Protein AF-A0A258EXH2-F1 (afdb_monomer)

pLDDT: mean 95.74, std 4.16, range [69.5, 98.56]

Sequence (135 aa):
EVIRTLAPIAFSTHVKDMGVKAYEKGFLLSEVELGKGIVDLKEAVALCQKHNPKVTFSLEMITRDPLEIPCLEDSYWVTFEEEKDRDLAKILRLVKDRSFSGELPSVKNLNPEERLAFEEENVVRCLNYSKSKLL

Radius of gyration: 16.7 Å; Cα contacts (8 Å, |Δi|>4): 190; chains: 1; bounding box: 36×41×37 Å

Secondary structure (DSSP, 8-state):
-HHHHHGGG-SEEEE-EEEEEEETTEEEEEEE-TTSSSS-HHHHHHHHHHH-TTPEEEE-----PPEEE-TTSHHHHTT-SS--HHHHHHHHHHHHHTPPSSPPP--TT--HHHHHHHHHHHHHHHHHHHHHHT-

Solvent-accessible surface area (backbone atoms only — not comparable to full-atom values): 7840 Å² total; per-residue (Å²): 110,68,63,75,73,45,23,78,75,47,67,59,50,74,46,68,19,38,30,28,34,76,48,97,45,36,34,33,44,30,61,40,52,58,87,70,31,71,56,64,58,54,63,49,49,54,48,32,39,71,58,28,82,81,49,48,80,40,83,52,82,64,80,52,58,53,42,79,44,44,76,72,38,74,79,64,48,75,84,53,94,69,89,54,66,72,57,52,54,50,50,55,48,46,31,65,78,51,42,44,84,78,78,80,62,68,43,86,89,48,54,76,67,54,44,52,53,50,44,52,48,44,50,53,53,30,54,53,40,38,62,74,71,64,98

Structure (mmCIF, N/CA/C/O backbone):
data_AF-A0A258EXH2-F1
#
_entry.id   AF-A0A258EXH2-F1
#
loop_
_atom_site.group_PDB
_atom_site.id
_atom_site.type_symbol
_atom_site.label_atom_id
_atom_site.label_alt_id
_atom_site.label_comp_id
_atom_site.label_asym_id
_atom_site.label_entity_id
_atom_site.label_s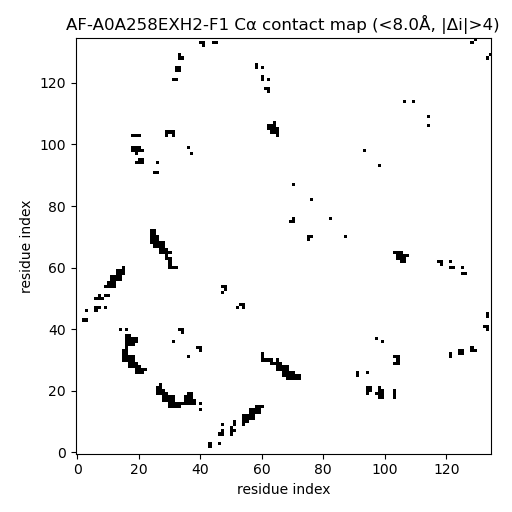eq_id
_atom_site.pdbx_PDB_ins_code
_atom_site.Cartn_x
_atom_site.Cartn_y
_atom_site.Cartn_z
_atom_site.occupancy
_atom_site.B_iso_or_equiv
_atom_site.auth_seq_id
_atom_site.auth_comp_id
_atom_site.auth_asym_id
_atom_site.auth_atom_id
_atom_site.pdbx_PDB_model_num
ATOM 1 N N . GLU A 1 1 ? -8.683 -11.843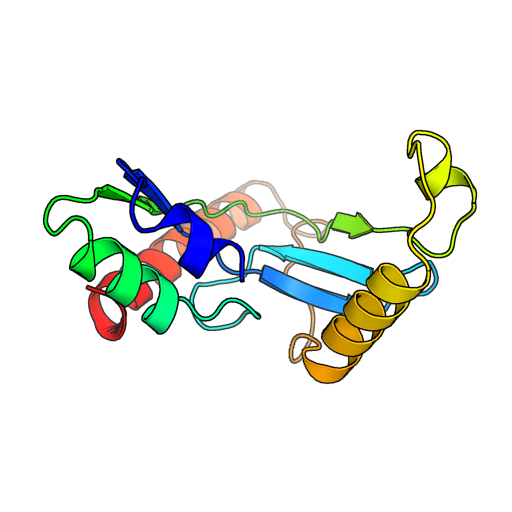 -1.583 1.00 83.12 1 GLU A N 1
ATOM 2 C CA . GLU A 1 1 ? -8.586 -13.251 -1.142 1.00 83.12 1 GLU A CA 1
ATOM 3 C C . GLU A 1 1 ? -8.037 -13.348 0.276 1.00 83.12 1 GLU A C 1
ATOM 5 O O . GLU A 1 1 ? -8.817 -13.640 1.168 1.00 83.12 1 GLU A O 1
ATOM 10 N N . VAL A 1 2 ? -6.774 -12.968 0.508 1.00 91.69 2 VAL A N 1
ATOM 11 C CA . VAL A 1 2 ? -6.082 -13.042 1.816 1.00 91.69 2 VAL A CA 1
ATOM 12 C C . VAL A 1 2 ? -6.915 -12.540 3.002 1.00 91.69 2 VAL A C 1
ATOM 14 O O . VAL A 1 2 ? -7.078 -13.262 3.979 1.00 91.69 2 VAL A O 1
ATOM 17 N N . ILE A 1 3 ? -7.505 -11.342 2.904 1.00 93.56 3 ILE A N 1
ATOM 18 C CA . ILE A 1 3 ? -8.317 -10.766 3.991 1.00 93.56 3 ILE A CA 1
ATOM 19 C C . ILE A 1 3 ? -9.501 -11.674 4.345 1.00 93.56 3 ILE A C 1
ATOM 21 O O . ILE A 1 3 ? -9.788 -11.879 5.517 1.00 93.56 3 ILE A O 1
ATOM 25 N N . ARG A 1 4 ? -10.154 -12.284 3.346 1.00 94.56 4 ARG A N 1
ATOM 26 C CA . ARG A 1 4 ? -11.285 -13.195 3.576 1.00 94.56 4 ARG A CA 1
ATOM 27 C C . ARG A 1 4 ? -10.859 -14.484 4.267 1.00 94.56 4 ARG A C 1
ATOM 29 O O . ARG A 1 4 ? -11.600 -14.989 5.101 1.00 94.56 4 ARG A O 1
ATOM 36 N N . THR A 1 5 ? -9.670 -14.978 3.941 1.00 96.62 5 THR A N 1
ATOM 37 C CA . THR A 1 5 ? -9.096 -16.184 4.544 1.00 96.62 5 THR A CA 1
ATOM 38 C C . THR A 1 5 ? -8.658 -15.950 5.989 1.00 96.62 5 THR A C 1
ATOM 40 O O . THR A 1 5 ? -8.867 -16.814 6.833 1.00 96.62 5 THR A O 1
ATOM 43 N N . LEU A 1 6 ? -8.062 -14.790 6.286 1.00 96.44 6 LEU A N 1
ATOM 44 C CA . LEU A 1 6 ? -7.438 -14.521 7.587 1.00 96.44 6 LEU A CA 1
ATOM 45 C C . LEU A 1 6 ? -8.343 -13.781 8.583 1.00 96.44 6 LEU A C 1
ATOM 47 O O . LEU A 1 6 ? -8.127 -13.906 9.785 1.00 96.44 6 LEU A O 1
ATOM 51 N N . ALA A 1 7 ? -9.371 -13.052 8.132 1.00 96.50 7 ALA A N 1
ATOM 52 C CA . ALA A 1 7 ? -10.274 -12.310 9.021 1.00 96.50 7 ALA A CA 1
ATOM 53 C C . ALA A 1 7 ? -10.888 -13.146 10.168 1.00 96.50 7 ALA A C 1
ATOM 55 O O . ALA A 1 7 ? -10.961 -12.620 11.278 1.00 96.50 7 ALA A O 1
ATOM 56 N N . PRO A 1 8 ? -11.275 -14.430 9.984 1.00 97.12 8 PRO A N 1
ATOM 57 C CA . PRO A 1 8 ? -11.819 -15.248 11.074 1.00 97.12 8 PRO A CA 1
ATOM 58 C C . PRO A 1 8 ? -10.858 -15.488 12.244 1.00 97.12 8 PRO A C 1
ATOM 60 O O . PRO A 1 8 ? -11.312 -15.794 13.343 1.00 97.12 8 PRO A O 1
ATOM 63 N N . ILE A 1 9 ? -9.548 -15.373 12.010 1.00 97.00 9 ILE A N 1
ATOM 64 C CA . ILE A 1 9 ? -8.494 -15.624 13.004 1.00 97.00 9 ILE A CA 1
ATOM 65 C C . ILE A 1 9 ? -7.715 -14.352 13.369 1.00 97.00 9 ILE A C 1
ATOM 67 O O . ILE A 1 9 ? -6.730 -14.415 14.103 1.00 97.00 9 ILE A O 1
ATOM 71 N N . ALA A 1 10 ? -8.139 -13.190 12.866 1.00 96.31 10 ALA A N 1
ATOM 72 C CA . ALA A 1 10 ? -7.473 -11.922 13.120 1.00 96.31 10 ALA A CA 1
ATOM 73 C C . ALA A 1 10 ? -7.774 -11.409 14.540 1.00 96.31 10 ALA A C 1
ATOM 75 O O . ALA A 1 10 ? -8.909 -11.070 14.885 1.00 96.31 10 ALA A O 1
ATOM 76 N N . PHE A 1 11 ? -6.732 -11.310 15.367 1.00 96.19 11 PHE A N 1
ATOM 77 C CA . PHE A 1 11 ? -6.819 -10.682 16.689 1.00 96.19 11 PHE A CA 1
ATOM 78 C C . PHE A 1 11 ? -6.744 -9.148 16.596 1.00 96.19 11 PHE A C 1
ATOM 80 O O . PHE A 1 11 ? -7.571 -8.435 17.165 1.00 96.19 11 PHE A O 1
ATOM 87 N N . SER A 1 12 ? -5.781 -8.650 15.825 1.00 97.31 12 SER A N 1
ATOM 88 C CA . SER A 1 12 ? -5.586 -7.245 15.464 1.00 97.31 12 SER A CA 1
ATOM 89 C C . SER A 1 12 ? -4.995 -7.167 14.056 1.00 97.31 12 SER A C 1
ATOM 91 O O . SER A 1 12 ? -4.529 -8.174 13.514 1.00 97.31 12 SER A O 1
ATOM 93 N N . THR A 1 13 ? -5.034 -5.991 13.432 1.00 96.94 13 THR A N 1
ATOM 94 C CA . THR A 1 13 ? -4.401 -5.799 12.123 1.00 96.94 13 THR A CA 1
ATOM 95 C C . THR A 1 13 ? -3.994 -4.352 11.879 1.00 96.94 13 THR A C 1
ATOM 97 O O . THR A 1 13 ? -4.504 -3.424 12.511 1.00 96.94 13 THR A O 1
ATOM 100 N N . HIS A 1 14 ? -3.057 -4.171 10.956 1.00 97.12 14 HIS A N 1
ATOM 101 C CA . HIS A 1 14 ? -2.633 -2.866 10.477 1.00 97.12 14 HIS A CA 1
ATOM 102 C C . HIS A 1 14 ? -3.418 -2.489 9.220 1.00 97.12 14 HIS A C 1
ATOM 104 O O . HIS A 1 14 ? -3.683 -3.328 8.359 1.00 97.12 14 HIS A O 1
ATOM 110 N N . VAL A 1 15 ? -3.790 -1.217 9.114 1.00 97.06 15 VAL A N 1
ATOM 111 C CA . VAL A 1 15 ? -4.545 -0.660 7.994 1.00 97.06 15 VAL A CA 1
ATOM 112 C C . VAL A 1 15 ? -3.643 0.291 7.227 1.00 97.06 15 VAL A C 1
ATOM 114 O O . VAL A 1 15 ? -3.143 1.269 7.781 1.00 97.06 15 VAL A O 1
ATOM 117 N N . LYS A 1 16 ? -3.468 -0.000 5.941 1.00 97.38 16 LYS A N 1
ATOM 118 C CA . LYS A 1 16 ? -2.757 0.832 4.973 1.00 97.38 16 LYS A CA 1
ATOM 119 C C . LYS A 1 16 ? -3.407 0.700 3.607 1.00 97.38 16 LYS A C 1
ATOM 121 O O . LYS A 1 16 ? -4.096 -0.287 3.347 1.00 97.38 16 LYS A O 1
ATOM 126 N N . ASP A 1 17 ? -3.154 1.665 2.739 1.00 97.88 17 ASP A N 1
ATOM 127 C CA . ASP A 1 17 ? -3.580 1.614 1.348 1.00 97.88 17 ASP A CA 1
ATOM 128 C C . ASP A 1 17 ? -2.383 1.822 0.430 1.00 97.88 17 ASP A C 1
ATOM 130 O O . ASP A 1 17 ? -1.397 2.455 0.809 1.00 97.88 17 ASP A O 1
ATOM 134 N N . MET A 1 18 ? -2.462 1.251 -0.766 1.00 97.81 18 MET A N 1
ATOM 135 C CA . MET A 1 18 ? -1.327 1.175 -1.677 1.00 97.81 18 MET A CA 1
ATOM 136 C C . MET A 1 18 ? -1.716 1.663 -3.067 1.00 97.81 18 MET A C 1
ATOM 138 O O . MET A 1 18 ? -2.688 1.193 -3.656 1.00 97.81 18 MET A O 1
ATOM 142 N N . GLY A 1 19 ? -0.931 2.584 -3.611 1.00 98.12 19 GLY A N 1
ATOM 143 C CA . GLY A 1 19 ? -0.934 2.927 -5.024 1.00 98.12 19 GLY A CA 1
ATOM 144 C C . GLY A 1 19 ? 0.028 2.024 -5.793 1.00 98.12 19 GLY A C 1
ATOM 145 O O . GLY A 1 19 ? 1.104 1.682 -5.299 1.00 98.12 19 GLY A O 1
ATOM 146 N N . VAL A 1 20 ? -0.353 1.656 -7.016 1.00 98.50 20 VAL A N 1
ATOM 147 C CA . VAL A 1 20 ? 0.504 0.914 -7.949 1.00 98.50 20 VAL A CA 1
ATOM 148 C C . VAL A 1 20 ? 0.603 1.644 -9.275 1.00 98.50 20 VAL A C 1
ATOM 150 O O . VAL A 1 20 ? -0.361 2.273 -9.707 1.00 98.50 20 VAL A O 1
ATOM 153 N N . LYS A 1 21 ? 1.752 1.571 -9.944 1.00 98.31 21 LYS A N 1
ATOM 154 C CA . LYS A 1 21 ? 1.929 2.163 -11.277 1.00 98.31 21 LYS A CA 1
ATOM 155 C C . LYS A 1 21 ? 2.980 1.397 -12.064 1.00 98.31 21 LYS A C 1
ATOM 157 O O . LYS A 1 21 ? 3.991 1.015 -11.497 1.00 98.31 21 LYS A O 1
ATOM 162 N N . ALA A 1 22 ? 2.769 1.164 -13.355 1.00 97.94 22 ALA A N 1
ATOM 163 C CA . ALA A 1 22 ? 3.780 0.503 -14.179 1.00 97.94 22 ALA A CA 1
ATOM 164 C C . ALA A 1 22 ? 5.054 1.363 -14.303 1.00 97.94 22 ALA A C 1
ATOM 166 O O . ALA A 1 22 ? 4.972 2.591 -14.362 1.00 97.94 22 ALA A O 1
ATOM 167 N N . TYR A 1 23 ? 6.211 0.709 -14.386 1.00 97.69 23 TYR A N 1
ATOM 168 C CA . TYR A 1 23 ? 7.474 1.310 -14.822 1.00 97.69 23 TYR A CA 1
ATOM 169 C C . TYR A 1 23 ? 8.259 0.297 -15.663 1.00 97.69 23 TYR A C 1
ATOM 171 O O . TYR A 1 23 ? 7.856 -0.855 -15.784 1.00 97.69 23 TYR A O 1
ATOM 179 N N . GLU A 1 24 ? 9.364 0.726 -16.267 1.00 97.69 24 GLU A N 1
ATOM 180 C CA . GLU A 1 24 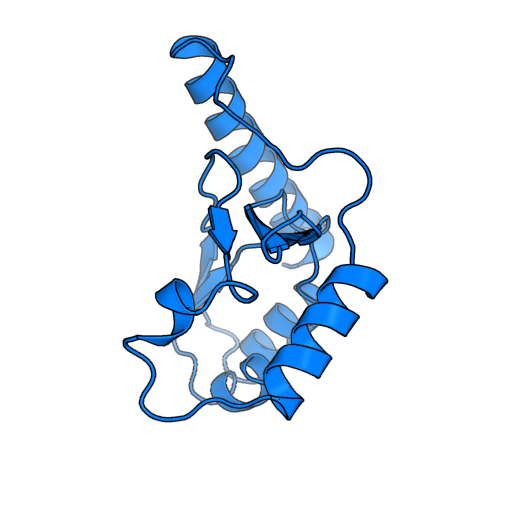? 10.101 -0.049 -17.277 1.00 97.69 24 GLU A CA 1
ATOM 181 C C . GLU A 1 24 ? 10.450 -1.483 -16.842 1.00 97.69 24 GLU A C 1
ATOM 183 O O . GLU A 1 24 ? 10.292 -2.410 -17.629 1.00 97.69 24 GLU A O 1
ATOM 188 N N . LYS A 1 25 ? 10.846 -1.678 -15.578 1.00 98.19 25 LYS A N 1
ATOM 189 C CA . LYS A 1 25 ? 11.311 -2.974 -15.053 1.00 98.19 25 LYS A CA 1
ATOM 190 C C . LYS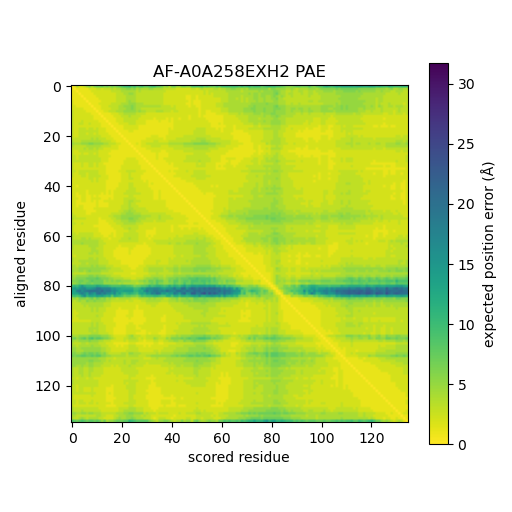 A 1 25 ? 10.237 -3.763 -14.297 1.00 98.19 25 LYS A C 1
ATOM 192 O O . LYS A 1 25 ? 10.520 -4.826 -13.750 1.00 98.19 25 LYS A O 1
ATOM 197 N N . GLY A 1 26 ? 9.005 -3.254 -14.230 1.00 98.00 26 GLY A N 1
ATOM 198 C CA . GLY A 1 26 ? 7.911 -3.883 -13.489 1.00 98.00 26 GLY A CA 1
ATOM 199 C C . GLY A 1 26 ? 6.848 -2.887 -13.034 1.00 98.00 26 GLY A C 1
ATOM 200 O O . GLY A 1 26 ? 6.200 -2.225 -13.845 1.00 98.00 26 GLY A O 1
ATOM 201 N N . PHE A 1 27 ? 6.633 -2.778 -11.723 1.00 98.50 27 PHE A N 1
ATOM 202 C CA . PHE A 1 27 ? 5.724 -1.779 -11.154 1.00 98.50 27 PHE A CA 1
ATOM 203 C C . PHE A 1 27 ? 6.278 -1.084 -9.903 1.00 98.50 27 PHE A C 1
ATOM 205 O O . PHE A 1 27 ? 7.066 -1.636 -9.143 1.00 98.50 27 PHE A O 1
ATOM 212 N N . LEU A 1 28 ? 5.841 0.152 -9.705 1.00 98.56 28 LEU A N 1
ATOM 213 C CA . LEU A 1 28 ? 6.024 0.928 -8.495 1.00 98.56 28 LEU A CA 1
ATOM 214 C C . LEU A 1 28 ? 4.917 0.588 -7.501 1.00 98.56 28 LEU A C 1
ATOM 216 O O . LEU A 1 28 ? 3.754 0.445 -7.892 1.00 98.56 28 LEU A O 1
ATOM 220 N N . LEU A 1 29 ? 5.277 0.518 -6.226 1.00 98.25 29 LEU A N 1
ATOM 221 C CA . LEU A 1 29 ? 4.367 0.286 -5.112 1.00 98.25 29 LEU A CA 1
ATOM 222 C C . LEU A 1 29 ? 4.615 1.346 -4.036 1.00 98.25 29 LEU A C 1
ATOM 224 O O . LEU A 1 29 ? 5.738 1.502 -3.567 1.00 98.25 29 LEU A O 1
ATOM 228 N N . SER A 1 30 ? 3.584 2.082 -3.634 1.00 98.00 30 SER A N 1
ATOM 229 C CA . SER A 1 30 ? 3.734 3.172 -2.665 1.00 98.00 30 SER A CA 1
ATOM 230 C C . SER A 1 30 ? 2.544 3.236 -1.722 1.00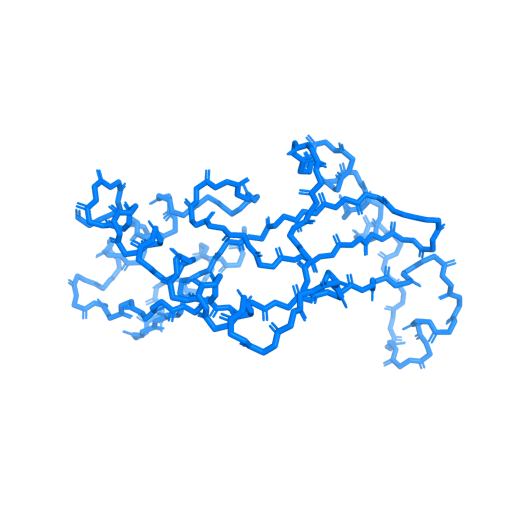 98.00 30 SER A C 1
ATOM 232 O O . SER A 1 30 ? 1.406 3.050 -2.152 1.00 98.00 30 SER A O 1
ATOM 234 N N . GLU A 1 31 ? 2.803 3.482 -0.441 1.00 97.56 31 GLU A N 1
ATOM 235 C CA . GLU A 1 31 ? 1.772 3.847 0.519 1.00 97.56 31 GLU A CA 1
ATOM 236 C C . GLU A 1 31 ? 1.091 5.151 0.089 1.00 97.56 31 GLU A C 1
ATOM 238 O O . GLU A 1 31 ? 1.737 6.150 -0.227 1.00 97.56 31 GLU A O 1
ATOM 243 N N . VAL A 1 32 ? -0.237 5.146 0.092 1.00 97.81 32 VAL A N 1
ATOM 244 C CA . VAL A 1 32 ? -1.053 6.319 -0.226 1.00 97.81 32 VAL A CA 1
ATOM 245 C C . VAL A 1 32 ? -2.079 6.533 0.874 1.00 97.81 32 VAL A C 1
ATOM 247 O O . VAL A 1 32 ? -2.368 5.632 1.662 1.00 97.81 32 VAL A O 1
ATOM 250 N N . GLU A 1 33 ? -2.652 7.732 0.921 1.00 97.31 33 GLU A N 1
ATOM 251 C CA . GLU A 1 33 ? -3.743 8.016 1.850 1.00 97.31 33 GLU A CA 1
ATOM 252 C C . GLU A 1 33 ? -4.875 6.993 1.702 1.00 97.31 33 GLU A C 1
ATOM 254 O O . GLU A 1 33 ? -5.253 6.614 0.586 1.00 97.31 33 GLU A O 1
ATOM 259 N N . LEU A 1 34 ? -5.451 6.588 2.837 1.00 98.25 34 LEU A N 1
ATOM 260 C CA . LEU A 1 34 ? -6.535 5.611 2.854 1.00 98.25 34 LEU A CA 1
ATOM 261 C C . LEU A 1 34 ? -7.683 6.019 1.922 1.00 98.25 34 LEU A C 1
ATOM 263 O O . LEU A 1 34 ? -8.174 7.149 1.962 1.00 98.25 34 LEU A O 1
ATOM 267 N N . GLY A 1 35 ? -8.130 5.069 1.101 1.00 96.75 35 GLY A N 1
ATOM 268 C CA . GLY A 1 35 ? -9.230 5.246 0.160 1.00 96.75 35 GLY A CA 1
ATOM 269 C C . GLY A 1 35 ? -8.814 5.752 -1.218 1.00 96.75 35 GLY A C 1
ATOM 270 O O . GLY A 1 35 ? -9.689 5.900 -2.073 1.00 96.75 35 GLY A O 1
ATOM 271 N N . LYS A 1 36 ? -7.522 6.019 -1.446 1.00 97.00 36 LYS A N 1
ATOM 272 C CA . LYS A 1 36 ? -6.982 6.385 -2.765 1.00 97.00 36 LYS A CA 1
ATOM 273 C C . LYS A 1 36 ? -6.307 5.220 -3.489 1.00 97.00 36 LYS A C 1
ATOM 275 O O . LYS A 1 36 ? -6.035 5.338 -4.681 1.00 97.00 36 LYS A O 1
ATOM 280 N N . GLY A 1 37 ? -5.990 4.137 -2.789 1.00 97.12 37 GLY A N 1
ATOM 281 C CA . GLY A 1 37 ? -5.244 3.019 -3.343 1.00 97.12 37 GLY A CA 1
ATOM 282 C C . GLY A 1 37 ? -6.127 1.874 -3.830 1.00 97.12 37 GLY A C 1
ATOM 283 O O . GLY A 1 37 ? -7.306 2.026 -4.162 1.00 97.12 37 GLY A O 1
ATOM 284 N N . ILE A 1 38 ? -5.504 0.705 -3.954 1.00 96.94 38 ILE A N 1
ATOM 285 C CA . ILE A 1 38 ? -6.112 -0.480 -4.561 1.00 96.94 38 ILE A CA 1
ATOM 286 C C . ILE A 1 38 ? -6.809 -1.400 -3.557 1.00 96.94 38 ILE A C 1
ATOM 288 O O . ILE A 1 38 ? -7.489 -2.334 -3.988 1.00 96.94 38 ILE A O 1
ATOM 292 N N . VAL A 1 39 ? -6.640 -1.178 -2.250 1.00 96.06 39 VAL A N 1
ATOM 293 C CA . VAL A 1 39 ? -7.189 -2.061 -1.215 1.00 96.06 39 VAL A CA 1
ATOM 294 C C . VAL A 1 39 ? -8.650 -1.704 -0.947 1.00 96.06 39 VAL A C 1
ATOM 296 O O . VAL A 1 39 ? -8.990 -0.551 -0.693 1.00 96.06 39 VAL A O 1
ATOM 299 N N . ASP A 1 40 ? -9.535 -2.703 -0.945 1.00 95.94 40 ASP A N 1
ATOM 300 C CA . ASP A 1 40 ? -10.921 -2.508 -0.506 1.00 95.94 40 ASP A CA 1
ATOM 301 C C . ASP A 1 40 ? -10.996 -2.462 1.029 1.00 95.94 40 ASP A C 1
ATOM 303 O O . ASP A 1 40 ? -11.304 -3.448 1.702 1.00 95.94 40 ASP A O 1
ATOM 307 N N . LEU A 1 41 ? -10.645 -1.301 1.586 1.00 97.31 41 LEU A N 1
ATOM 308 C CA . LEU A 1 41 ? -10.571 -1.079 3.030 1.00 97.31 41 LEU A CA 1
ATOM 309 C C . LEU A 1 41 ? -11.924 -1.239 3.725 1.00 97.31 41 LEU A C 1
ATOM 311 O O . LEU A 1 41 ? -11.972 -1.705 4.860 1.00 97.31 41 LEU A O 1
ATOM 315 N N . LYS A 1 42 ? -13.022 -0.866 3.059 1.00 96.69 42 LYS A N 1
ATOM 316 C CA . LYS A 1 42 ? -14.367 -0.971 3.639 1.00 96.69 42 LYS A CA 1
ATOM 317 C C . LYS A 1 42 ? -14.752 -2.425 3.834 1.00 96.69 42 LYS A C 1
ATOM 319 O O . LYS A 1 42 ? -15.149 -2.806 4.931 1.00 96.69 42 LYS A O 1
ATOM 324 N N . GLU A 1 43 ? -14.584 -3.233 2.789 1.00 95.94 43 GLU A N 1
ATOM 325 C CA . GLU A 1 43 ? -14.845 -4.667 2.870 1.00 95.94 43 GLU A CA 1
ATOM 326 C C . GLU A 1 43 ? -13.914 -5.337 3.886 1.00 95.94 43 GLU A C 1
ATOM 328 O O . GLU A 1 43 ? -14.348 -6.185 4.667 1.00 95.94 43 GLU A O 1
ATOM 333 N N . ALA A 1 44 ? -12.641 -4.933 3.918 1.00 96.56 44 ALA A N 1
ATOM 334 C CA . ALA A 1 44 ? -11.665 -5.471 4.854 1.00 96.56 44 ALA A CA 1
ATOM 335 C C . ALA A 1 44 ? -12.039 -5.213 6.319 1.00 96.56 44 ALA A C 1
ATOM 337 O O . ALA A 1 44 ? -12.088 -6.150 7.119 1.00 96.56 44 ALA A O 1
ATOM 338 N N . VAL A 1 45 ? -12.334 -3.957 6.665 1.00 97.12 45 VAL A N 1
ATOM 339 C CA . VAL A 1 45 ? -12.716 -3.556 8.025 1.00 97.12 45 VAL A CA 1
ATOM 340 C C . VAL A 1 45 ? -14.027 -4.221 8.433 1.00 97.12 45 VAL A C 1
ATOM 342 O O . VAL A 1 45 ? -14.084 -4.827 9.506 1.00 97.12 45 VAL A O 1
ATOM 345 N N . ALA A 1 46 ? -15.042 -4.196 7.562 1.00 97.00 46 ALA A N 1
ATOM 346 C CA . ALA A 1 46 ? -16.337 -4.815 7.832 1.00 97.00 46 ALA A CA 1
ATOM 347 C C . ALA A 1 46 ? -16.208 -6.322 8.098 1.00 97.00 46 ALA A C 1
ATOM 349 O O . ALA A 1 46 ? -16.837 -6.858 9.013 1.00 97.00 46 ALA A O 1
ATOM 350 N N . LEU A 1 47 ? -15.362 -7.018 7.333 1.00 97.38 47 LEU A N 1
ATOM 351 C CA . LEU A 1 47 ? -15.157 -8.449 7.512 1.00 97.38 47 LEU A CA 1
ATOM 352 C C . LEU A 1 47 ? -14.423 -8.775 8.818 1.00 97.38 47 LEU A C 1
ATOM 354 O O . LEU A 1 47 ? -14.830 -9.693 9.530 1.00 97.38 47 LEU A O 1
ATOM 358 N N . CYS A 1 48 ? -13.387 -8.011 9.165 1.00 97.50 48 CYS A N 1
ATOM 359 C CA . CYS A 1 48 ? -12.691 -8.168 10.441 1.00 97.50 48 CYS A CA 1
ATOM 360 C C . CYS A 1 48 ? -13.634 -7.928 11.631 1.00 97.50 48 CYS A C 1
ATOM 362 O O . CYS A 1 48 ? -13.692 -8.758 12.536 1.00 97.50 48 CYS A O 1
ATOM 364 N N . GLN A 1 49 ? -14.436 -6.858 11.606 1.00 97.06 49 GLN A N 1
ATOM 365 C CA . GLN A 1 49 ? -15.411 -6.560 12.665 1.00 97.06 49 GLN A CA 1
ATOM 366 C C . GLN A 1 49 ? -16.510 -7.622 12.774 1.00 97.06 49 GLN A C 1
ATOM 368 O O . GLN A 1 49 ? -16.941 -7.950 13.878 1.00 97.06 49 GLN A O 1
ATOM 373 N N . LYS A 1 50 ? -16.943 -8.199 11.645 1.00 97.69 50 LYS A N 1
ATOM 374 C CA . LYS A 1 50 ? -17.914 -9.301 11.629 1.00 97.69 50 LYS A CA 1
ATOM 375 C C . LYS A 1 50 ? -17.411 -10.520 12.406 1.00 97.69 50 LYS A C 1
ATOM 377 O O . LYS A 1 50 ? -18.199 -11.155 13.102 1.00 97.69 50 LYS A O 1
ATOM 382 N N . HIS A 1 51 ? -16.134 -10.870 12.264 1.00 97.81 51 HIS A N 1
ATOM 383 C CA . HIS A 1 51 ? -15.549 -12.035 12.935 1.00 97.81 51 HIS A CA 1
ATOM 384 C C . HIS A 1 51 ? -15.075 -11.732 14.360 1.00 97.81 51 HIS A C 1
ATOM 386 O O . HIS A 1 51 ? -15.188 -12.586 15.237 1.00 97.81 51 HIS A O 1
ATOM 392 N N . ASN A 1 52 ? -14.593 -10.516 14.606 1.00 97.44 52 ASN A N 1
ATOM 393 C CA . ASN A 1 52 ? -14.148 -10.060 15.912 1.00 97.44 52 ASN A CA 1
ATOM 394 C C . ASN A 1 52 ? -14.587 -8.600 16.136 1.00 97.44 52 ASN A C 1
ATOM 396 O O . ASN A 1 52 ? -13.855 -7.676 15.783 1.00 97.44 52 ASN A O 1
ATOM 400 N N . PRO A 1 53 ? -15.741 -8.359 16.786 1.00 96.38 53 PRO A N 1
ATOM 401 C CA . PRO A 1 53 ? -16.221 -7.003 17.070 1.00 96.38 53 PRO A CA 1
ATOM 402 C C . PRO A 1 53 ? -15.297 -6.174 17.977 1.00 96.38 53 PRO A C 1
ATOM 404 O O . PRO A 1 53 ? -15.487 -4.968 18.099 1.00 96.38 53 PRO A O 1
ATOM 407 N N . LYS A 1 54 ? -14.314 -6.807 18.636 1.00 96.81 54 LYS A N 1
ATOM 408 C CA . LYS A 1 54 ? -13.311 -6.158 19.496 1.00 96.81 54 LYS A CA 1
ATOM 409 C C . LYS A 1 54 ? -11.950 -5.994 18.807 1.00 96.81 54 LYS A C 1
ATOM 411 O O . LYS A 1 54 ? -10.975 -5.655 19.476 1.00 96.81 54 LYS A O 1
ATOM 416 N N . VAL A 1 55 ? -11.859 -6.277 17.505 1.00 97.38 55 VAL A N 1
ATOM 417 C CA . VAL A 1 55 ? -10.611 -6.165 16.741 1.00 97.38 55 VAL A CA 1
ATOM 418 C C . VAL A 1 55 ? -10.024 -4.759 16.864 1.00 97.38 55 VAL A C 1
ATOM 420 O O . VAL A 1 55 ? -10.735 -3.758 16.794 1.00 97.38 55 VAL A O 1
ATOM 423 N N . THR A 1 56 ? -8.708 -4.681 17.055 1.00 97.31 56 THR A N 1
ATOM 424 C CA . THR A 1 56 ? -7.978 -3.409 17.043 1.00 97.31 56 THR A CA 1
ATOM 425 C C . THR A 1 56 ? -7.357 -3.179 15.672 1.00 97.31 56 THR A C 1
ATOM 427 O O . THR A 1 56 ? -6.635 -4.040 15.163 1.00 97.31 56 THR A O 1
ATOM 430 N N . PHE A 1 57 ? -7.630 -2.006 15.101 1.00 97.44 57 PHE A N 1
ATOM 431 C CA . PHE A 1 57 ? -7.010 -1.526 13.872 1.00 97.44 57 PHE A CA 1
ATOM 432 C C . PHE A 1 57 ? -5.942 -0.485 14.202 1.00 97.44 57 PHE A C 1
ATOM 434 O O . PHE A 1 57 ? -6.239 0.519 14.850 1.00 97.44 57 PHE A O 1
ATOM 441 N N 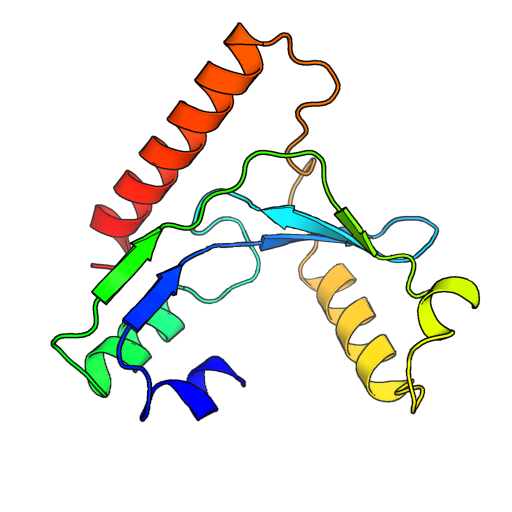. SER A 1 58 ? -4.723 -0.707 13.721 1.00 97.81 58 SER A N 1
ATOM 442 C CA . SER A 1 58 ? -3.624 0.259 13.813 1.00 97.81 58 SER A CA 1
ATOM 443 C C . SER A 1 58 ? -3.380 0.886 12.447 1.00 97.81 58 SER A C 1
ATOM 445 O O . SER A 1 58 ? -3.262 0.168 11.459 1.00 97.81 58 SER A O 1
ATOM 447 N N . LEU A 1 59 ? -3.291 2.212 12.364 1.00 97.75 59 LEU A N 1
ATOM 448 C CA . LEU A 1 59 ? -2.876 2.868 11.123 1.00 97.75 59 LEU A CA 1
ATOM 449 C C . LEU A 1 59 ? -1.394 2.573 10.857 1.00 97.75 59 LEU A C 1
ATOM 451 O O . LEU A 1 59 ? -0.560 2.797 11.730 1.00 97.75 59 LEU A O 1
ATOM 455 N N . GLU A 1 60 ? -1.066 2.134 9.644 1.00 97.38 60 GLU A N 1
ATOM 456 C CA . GLU A 1 60 ? 0.313 1.991 9.178 1.00 97.38 60 GLU A CA 1
ATOM 457 C C . GLU A 1 60 ? 0.534 2.856 7.934 1.00 97.38 60 GLU A C 1
ATOM 459 O O . GLU A 1 60 ? 0.344 2.413 6.803 1.00 97.38 60 GLU A O 1
ATOM 464 N N . MET A 1 61 ? 0.940 4.106 8.153 1.00 97.44 61 MET A N 1
ATOM 465 C CA . MET A 1 61 ? 1.251 5.054 7.085 1.00 97.44 61 MET A CA 1
ATOM 466 C C . MET A 1 61 ? 2.755 5.318 7.056 1.00 97.44 61 MET A C 1
ATOM 468 O O . MET A 1 61 ? 3.292 5.942 7.968 1.00 97.44 61 MET A O 1
ATOM 472 N N . ILE A 1 62 ? 3.429 4.835 6.012 1.00 96.31 62 ILE A N 1
ATOM 473 C CA . ILE A 1 62 ? 4.858 5.072 5.786 1.00 96.31 62 ILE A CA 1
ATOM 474 C C . ILE A 1 62 ? 4.984 6.097 4.665 1.00 96.31 62 ILE A C 1
ATOM 476 O O . ILE A 1 62 ? 4.516 5.849 3.561 1.00 96.31 62 ILE A O 1
ATOM 480 N N . THR A 1 63 ? 5.637 7.226 4.921 1.00 94.88 63 THR A N 1
ATOM 481 C CA . THR A 1 63 ? 5.879 8.239 3.887 1.00 94.88 63 THR A CA 1
ATOM 482 C C . THR A 1 63 ? 7.282 8.051 3.329 1.00 94.88 63 THR A C 1
ATOM 484 O O . THR A 1 63 ? 8.275 8.221 4.031 1.00 94.88 63 THR A O 1
ATOM 487 N N . ARG A 1 64 ? 7.371 7.636 2.068 1.00 95.75 64 ARG A N 1
ATOM 488 C CA . ARG A 1 64 ? 8.636 7.327 1.393 1.00 95.75 64 ARG A CA 1
ATOM 489 C C . ARG A 1 64 ? 8.483 7.422 -0.117 1.00 95.75 64 ARG A C 1
ATOM 491 O O . ARG A 1 64 ? 7.369 7.517 -0.626 1.00 95.75 64 ARG A O 1
ATOM 498 N N . ASP A 1 65 ? 9.607 7.359 -0.823 1.00 97.75 65 ASP A N 1
ATOM 499 C CA . ASP A 1 65 ? 9.595 7.200 -2.274 1.00 97.75 65 ASP A CA 1
ATOM 500 C C . ASP A 1 65 ? 8.967 5.851 -2.674 1.00 97.75 65 ASP A C 1
ATOM 502 O O . ASP A 1 65 ? 9.063 4.882 -1.909 1.00 97.75 65 ASP A O 1
ATOM 506 N N . PRO A 1 66 ? 8.329 5.761 -3.857 1.00 97.88 66 PRO A N 1
ATOM 507 C CA . PRO A 1 66 ? 7.740 4.517 -4.332 1.00 97.88 66 PRO A CA 1
ATOM 508 C C . PRO A 1 66 ? 8.782 3.403 -4.413 1.00 97.88 66 PRO A C 1
ATOM 510 O O . PRO A 1 66 ? 9.873 3.595 -4.947 1.00 97.88 66 PRO A O 1
ATOM 513 N N . LEU A 1 67 ? 8.426 2.223 -3.911 1.00 97.81 67 LEU A N 1
ATOM 514 C CA . LEU A 1 67 ? 9.253 1.036 -4.045 1.00 97.81 67 LEU A CA 1
ATOM 515 C C . LEU A 1 67 ? 9.240 0.558 -5.491 1.00 97.81 67 LEU A C 1
ATOM 517 O O . LEU A 1 67 ? 8.177 0.382 -6.087 1.00 97.81 67 LEU A O 1
ATOM 521 N N . GLU A 1 68 ? 10.423 0.287 -6.017 1.00 98.00 68 GLU A N 1
ATOM 522 C CA . GLU A 1 68 ? 10.603 -0.384 -7.296 1.00 98.00 68 GLU A CA 1
ATOM 523 C C . GLU A 1 68 ? 10.454 -1.897 -7.110 1.00 98.00 68 GLU A C 1
ATOM 525 O O . GLU A 1 68 ? 11.179 -2.504 -6.321 1.00 98.00 68 GLU A O 1
ATOM 530 N N . ILE A 1 69 ? 9.515 -2.509 -7.838 1.00 97.44 69 ILE A N 1
ATOM 531 C CA . ILE A 1 69 ? 9.340 -3.963 -7.904 1.00 97.44 69 ILE A CA 1
ATOM 532 C C . ILE A 1 69 ? 9.786 -4.44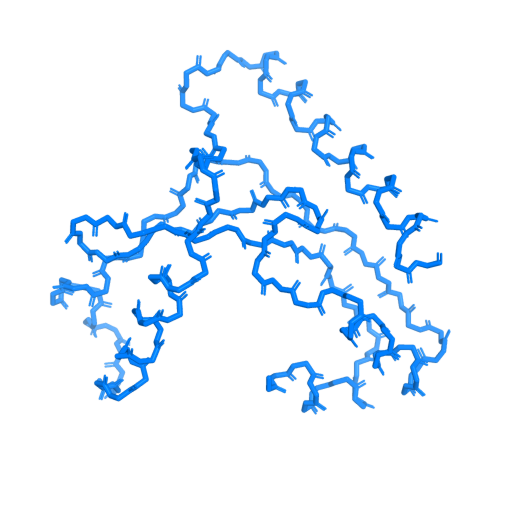5 -9.297 1.00 97.44 69 ILE A C 1
ATOM 534 O O . ILE A 1 69 ? 8.957 -4.481 -10.220 1.00 97.44 69 ILE A O 1
ATOM 538 N N . PRO A 1 70 ? 11.075 -4.807 -9.475 1.00 97.12 70 PRO A N 1
ATOM 539 C CA . PRO A 1 70 ? 11.677 -5.088 -10.782 1.00 97.12 70 PRO A CA 1
ATOM 540 C C . PRO A 1 70 ? 11.366 -6.504 -11.288 1.00 97.12 70 PRO A C 1
ATOM 542 O O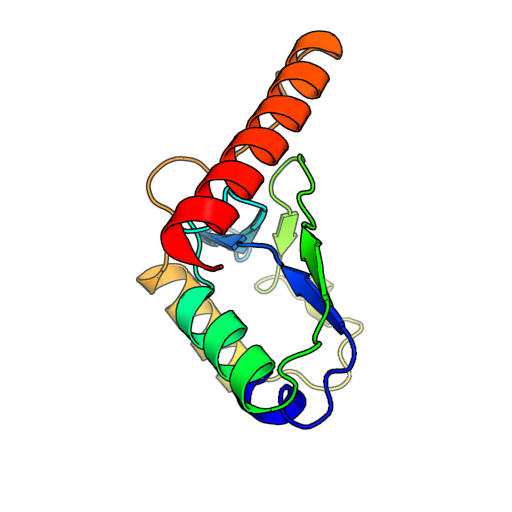 . PRO A 1 70 ? 12.244 -7.237 -11.721 1.00 97.12 70 PRO A O 1
ATOM 545 N N . CYS A 1 71 ? 10.101 -6.915 -11.221 1.00 95.44 71 CYS A N 1
ATOM 546 C CA . CYS A 1 71 ? 9.653 -8.272 -11.546 1.00 95.44 71 CYS A CA 1
ATOM 547 C C . CYS A 1 71 ? 9.790 -8.681 -13.027 1.00 95.44 71 CYS A C 1
ATOM 549 O O . CYS A 1 71 ? 9.493 -9.827 -13.354 1.00 95.44 71 CYS A O 1
ATOM 551 N N . LEU A 1 72 ? 10.225 -7.782 -13.916 1.00 95.19 72 LEU A N 1
ATOM 552 C CA . LEU A 1 72 ? 10.575 -8.102 -15.308 1.00 95.19 72 LEU A CA 1
ATOM 553 C C . LEU A 1 72 ? 12.077 -8.363 -15.505 1.00 95.19 72 LEU A C 1
ATOM 555 O O . LEU A 1 72 ? 12.501 -8.626 -16.624 1.00 95.19 72 LEU A O 1
ATOM 559 N N . GLU A 1 73 ? 12.873 -8.272 -14.440 1.00 95.25 73 GLU A N 1
ATOM 560 C CA . GLU A 1 73 ? 14.311 -8.531 -14.453 1.00 95.25 73 GLU A CA 1
ATOM 561 C C . GLU A 1 73 ? 14.605 -9.900 -13.835 1.00 95.25 73 GLU A C 1
ATOM 563 O O . GLU A 1 73 ? 14.143 -10.189 -12.729 1.00 95.25 73 GLU A O 1
ATOM 568 N N . ASP A 1 74 ? 15.465 -10.698 -14.471 1.00 92.81 74 ASP A N 1
ATOM 569 C CA . ASP A 1 74 ? 15.876 -12.020 -13.965 1.00 92.81 74 ASP A CA 1
ATOM 570 C C . ASP A 1 74 ? 16.431 -11.940 -12.529 1.00 92.81 74 ASP A C 1
ATOM 572 O O . ASP A 1 74 ? 16.184 -12.804 -11.688 1.00 92.81 74 ASP A O 1
ATOM 576 N N . SER A 1 75 ? 17.135 -10.846 -12.211 1.00 93.62 75 SER A N 1
ATOM 577 C CA . SER A 1 75 ? 17.714 -10.604 -10.882 1.00 93.62 75 SER A CA 1
ATOM 578 C C . SER A 1 75 ? 16.690 -10.552 -9.740 1.00 93.62 75 SER A C 1
ATOM 580 O O . SER A 1 75 ? 17.044 -10.875 -8.606 1.00 93.62 75 SER A O 1
ATOM 582 N N . TYR A 1 76 ? 15.430 -10.188 -10.013 1.00 92.88 76 TYR A N 1
ATOM 583 C CA . TYR A 1 76 ? 14.364 -10.178 -9.007 1.00 92.88 76 TYR A CA 1
ATOM 584 C C . TYR A 1 76 ? 14.001 -11.594 -8.548 1.00 92.88 76 TYR A C 1
ATOM 586 O O . TYR A 1 76 ? 13.617 -11.792 -7.397 1.00 92.88 76 TYR A O 1
ATOM 594 N N . TRP A 1 77 ? 14.164 -12.583 -9.428 1.00 91.88 77 TRP A N 1
ATOM 595 C CA . TRP A 1 77 ? 13.683 -13.949 -9.231 1.00 91.88 77 TRP A CA 1
ATOM 596 C C . TRP A 1 77 ? 14.715 -14.891 -8.607 1.00 91.88 77 TRP A C 1
ATOM 598 O O . TRP A 1 77 ? 14.357 -15.985 -8.191 1.00 91.88 77 TRP A O 1
ATOM 608 N N . VAL A 1 78 ? 15.971 -14.459 -8.445 1.00 92.19 78 VAL A N 1
ATOM 609 C CA . VAL A 1 78 ? 17.095 -15.300 -7.974 1.00 92.19 78 VAL A CA 1
ATOM 610 C C . VAL A 1 78 ? 16.815 -16.012 -6.643 1.00 92.19 78 VAL A C 1
ATOM 612 O O . VAL A 1 78 ? 17.337 -17.098 -6.402 1.00 92.19 78 VAL A O 1
ATOM 615 N N . THR A 1 79 ? 16.009 -15.414 -5.765 1.00 90.12 79 THR A N 1
ATOM 616 C CA . THR A 1 79 ? 15.672 -15.976 -4.446 1.00 90.12 79 THR A CA 1
ATOM 617 C C . THR A 1 79 ? 14.332 -16.710 -4.401 1.00 90.12 79 THR A C 1
ATOM 619 O O . THR A 1 79 ? 13.929 -17.157 -3.330 1.00 90.12 79 THR A O 1
ATOM 622 N N . PHE A 1 80 ? 13.602 -16.788 -5.514 1.00 88.06 80 PHE A N 1
ATOM 623 C CA . PHE A 1 80 ? 12.297 -17.437 -5.576 1.00 88.06 80 PHE A CA 1
ATOM 624 C C . PHE A 1 80 ? 12.474 -18.910 -5.959 1.00 88.06 80 PHE A C 1
ATOM 626 O O . PHE A 1 80 ? 13.104 -19.227 -6.960 1.00 88.06 80 PHE A O 1
ATOM 633 N N . GLU A 1 81 ? 11.914 -19.820 -5.157 1.00 83.12 81 GLU A N 1
ATOM 634 C CA . GLU A 1 81 ? 12.018 -21.270 -5.398 1.00 83.12 81 GLU A CA 1
ATOM 635 C C . GLU A 1 81 ? 11.222 -21.726 -6.636 1.00 83.12 81 GLU A C 1
ATOM 637 O O . GLU A 1 81 ? 11.580 -22.716 -7.270 1.00 83.12 81 GLU A O 1
ATOM 642 N N . GLU A 1 82 ? 10.157 -20.998 -6.993 1.00 80.50 82 GLU A N 1
ATOM 643 C CA . GLU A 1 82 ? 9.306 -21.263 -8.156 1.00 80.50 82 GLU A CA 1
ATOM 644 C C . GLU A 1 82 ? 8.889 -19.951 -8.838 1.00 80.50 82 GLU A C 1
ATOM 646 O O . GLU A 1 82 ? 8.334 -19.051 -8.197 1.00 80.50 82 GLU A O 1
ATOM 651 N N . GLU A 1 83 ? 9.073 -19.872 -10.156 1.00 69.50 83 GLU A N 1
ATOM 652 C CA . GLU A 1 83 ? 8.507 -18.808 -10.987 1.00 69.50 83 GLU A CA 1
ATOM 653 C C . GLU A 1 83 ? 7.026 -19.104 -11.267 1.00 69.50 83 GLU A C 1
ATOM 655 O O . GLU A 1 83 ? 6.656 -20.162 -11.781 1.00 69.50 83 GLU A O 1
ATOM 660 N N . LYS A 1 84 ? 6.141 -18.170 -10.900 1.00 77.75 84 LYS A N 1
ATOM 661 C CA . LYS A 1 84 ? 4.690 -18.307 -11.102 1.00 77.75 84 LYS A CA 1
ATOM 662 C C . LYS A 1 84 ? 4.209 -17.352 -12.184 1.00 77.75 84 LYS A C 1
ATOM 664 O O . LYS A 1 84 ? 3.483 -16.399 -11.895 1.00 77.75 84 LYS A O 1
ATOM 669 N N . ASP A 1 85 ? 4.548 -17.644 -13.438 1.00 84.69 85 ASP A N 1
ATOM 670 C CA . ASP A 1 85 ? 4.220 -16.830 -14.624 1.00 84.69 85 ASP A CA 1
ATOM 671 C C . ASP A 1 85 ? 2.758 -16.379 -14.668 1.00 84.69 85 ASP A C 1
ATOM 673 O O . ASP A 1 85 ? 2.430 -15.229 -14.972 1.00 84.69 85 ASP A O 1
ATOM 677 N N . ARG A 1 86 ? 1.839 -17.288 -14.322 1.00 89.81 86 ARG A N 1
ATOM 678 C CA . ARG A 1 86 ? 0.403 -16.993 -14.311 1.00 89.81 86 ARG A CA 1
ATOM 679 C C . ARG A 1 86 ? 0.035 -15.964 -13.246 1.00 89.81 86 ARG A C 1
ATOM 681 O O . ARG A 1 86 ? -0.867 -15.158 -13.478 1.00 89.81 86 ARG A O 1
ATOM 688 N N . ASP A 1 87 ? 0.678 -16.004 -12.087 1.00 90.06 87 ASP A N 1
ATOM 689 C CA . ASP A 1 87 ? 0.422 -15.056 -11.007 1.00 90.06 87 ASP A CA 1
ATOM 690 C C . ASP A 1 87 ? 1.075 -13.708 -11.303 1.00 90.06 87 ASP A C 1
ATOM 692 O O . ASP A 1 87 ? 0.416 -12.680 -11.140 1.00 90.06 87 ASP A O 1
ATOM 696 N N . LEU A 1 88 ? 2.281 -13.700 -11.880 1.00 93.19 88 LEU A N 1
ATOM 697 C CA . LEU A 1 88 ? 2.904 -12.481 -12.396 1.00 93.19 88 LEU A CA 1
ATOM 698 C C . LEU A 1 88 ? 2.004 -11.792 -13.431 1.00 93.19 88 LEU A C 1
ATOM 700 O O . LEU A 1 88 ? 1.703 -10.606 -13.305 1.00 93.19 88 LEU A O 1
ATOM 704 N N . ALA A 1 89 ? 1.475 -12.537 -14.405 1.00 95.25 89 ALA A N 1
ATOM 705 C CA . ALA A 1 89 ? 0.571 -11.988 -15.413 1.00 95.25 89 ALA A CA 1
ATOM 706 C C . ALA A 1 89 ? -0.716 -11.387 -14.808 1.00 95.25 89 ALA A C 1
ATOM 708 O O . ALA A 1 89 ? -1.227 -10.380 -15.310 1.00 95.25 89 ALA A O 1
ATOM 709 N N . LYS A 1 90 ? -1.254 -11.973 -13.725 1.00 95.56 90 LYS A N 1
ATOM 710 C CA . LYS A 1 90 ? -2.395 -11.397 -12.987 1.00 95.56 90 LYS A CA 1
ATOM 711 C C . LYS A 1 90 ? -2.006 -10.097 -12.285 1.00 95.56 90 LYS A C 1
ATOM 713 O O . LYS A 1 90 ? -2.779 -9.145 -12.336 1.00 95.56 90 LYS A O 1
ATOM 718 N N . ILE A 1 91 ? -0.831 -10.053 -11.655 1.00 95.44 91 ILE A N 1
ATOM 719 C CA . ILE A 1 91 ? -0.322 -8.864 -10.960 1.00 95.44 91 ILE A CA 1
ATOM 720 C C . ILE A 1 91 ? -0.114 -7.723 -11.955 1.00 95.44 91 ILE A C 1
ATOM 722 O O . ILE A 1 91 ? -0.644 -6.637 -11.745 1.00 95.44 91 ILE A O 1
ATOM 726 N N . LEU A 1 92 ? 0.563 -7.970 -13.078 1.00 97.25 92 LEU A N 1
ATOM 727 C CA . LEU A 1 92 ? 0.798 -6.948 -14.104 1.00 97.25 92 LEU A CA 1
ATOM 728 C C . LEU A 1 92 ? -0.513 -6.410 -14.693 1.00 97.25 92 LEU A C 1
ATOM 730 O O . LEU A 1 92 ? -0.647 -5.208 -14.929 1.00 97.25 92 LEU A O 1
ATOM 734 N N . ARG A 1 93 ? -1.520 -7.275 -14.873 1.00 97.81 93 ARG A N 1
ATOM 735 C CA . ARG A 1 93 ? -2.866 -6.846 -15.275 1.00 97.81 93 ARG A CA 1
ATOM 736 C C . ARG A 1 93 ? -3.525 -5.971 -14.214 1.00 97.81 93 ARG A C 1
ATOM 738 O O . ARG A 1 93 ? -4.055 -4.922 -14.552 1.00 97.81 93 ARG A O 1
ATOM 745 N N . LEU A 1 94 ? -3.453 -6.365 -12.944 1.00 97.62 94 LEU A N 1
ATOM 746 C CA . LEU A 1 94 ? -3.975 -5.568 -11.836 1.00 97.62 94 LEU A CA 1
ATOM 747 C C . LEU A 1 94 ? -3.303 -4.194 -11.775 1.00 97.62 94 LEU A C 1
ATOM 749 O O . LEU A 1 94 ? -4.007 -3.200 -11.644 1.00 97.62 94 LEU A O 1
ATOM 753 N N . VAL A 1 95 ? -1.977 -4.118 -11.916 1.00 98.19 95 VAL A N 1
ATOM 754 C CA . VAL A 1 95 ? -1.240 -2.843 -11.935 1.00 98.19 95 VAL A CA 1
ATOM 755 C C . VAL A 1 95 ? -1.719 -1.956 -13.078 1.00 98.19 95 VAL A C 1
ATOM 757 O O . VAL A 1 95 ? -1.935 -0.764 -12.877 1.00 98.19 95 VAL A O 1
ATOM 760 N N . LYS A 1 96 ? -1.911 -2.527 -14.271 1.00 97.38 96 LYS A N 1
ATOM 761 C CA . LYS A 1 96 ? -2.428 -1.795 -15.429 1.00 97.38 96 LYS A CA 1
ATOM 762 C C . LYS A 1 96 ? -3.847 -1.273 -15.182 1.00 97.38 96 LYS A C 1
ATOM 764 O O . LYS A 1 96 ? -4.112 -0.097 -15.409 1.00 97.38 96 LYS A O 1
ATOM 769 N N . ASP A 1 97 ? -4.743 -2.135 -14.709 1.00 97.75 97 ASP A N 1
ATOM 770 C CA . ASP A 1 97 ? -6.172 -1.832 -14.569 1.00 97.75 97 ASP A CA 1
ATOM 771 C C . ASP A 1 97 ? -6.475 -0.946 -13.348 1.00 97.75 97 ASP A C 1
ATOM 773 O O . ASP A 1 97 ? -7.485 -0.243 -13.311 1.00 97.75 97 ASP A O 1
ATOM 777 N N . ARG A 1 98 ? -5.609 -0.982 -12.330 1.00 97.69 98 ARG A N 1
ATOM 778 C CA . ARG A 1 98 ? -5.737 -0.246 -11.062 1.00 97.69 98 ARG A CA 1
ATOM 779 C C . ARG A 1 98 ? -4.607 0.762 -10.869 1.00 97.69 98 ARG A C 1
ATOM 781 O O . ARG A 1 98 ? -4.285 1.105 -9.733 1.00 97.69 98 ARG A O 1
ATOM 788 N N . SER A 1 99 ? -4.009 1.218 -11.970 1.00 97.75 99 SER A N 1
ATOM 789 C CA . SER A 1 99 ? -2.940 2.212 -11.938 1.00 97.75 99 SER A CA 1
ATOM 790 C C . SER A 1 99 ? -3.393 3.445 -11.163 1.00 97.75 99 SER A C 1
ATOM 792 O O . SER A 1 99 ? -4.484 3.972 -11.385 1.00 97.75 99 SER A O 1
ATOM 794 N N . PHE A 1 100 ? -2.529 3.924 -10.275 1.00 97.88 100 PHE A N 1
ATOM 795 C CA . PHE A 1 100 ? -2.786 5.103 -9.467 1.00 97.88 100 PHE A CA 1
ATOM 796 C C . PHE A 1 100 ? -3.002 6.327 -10.361 1.00 97.88 100 PHE A C 1
ATOM 798 O O . PHE A 1 100 ? -2.279 6.537 -11.343 1.00 97.88 100 PHE A O 1
ATOM 805 N N . SER A 1 101 ? -4.014 7.131 -10.034 1.00 94.25 101 SER A N 1
ATOM 806 C CA . SER A 1 101 ? -4.333 8.345 -10.778 1.00 94.25 101 SER A CA 1
ATOM 807 C C . SER A 1 101 ? -3.311 9.437 -10.463 1.00 94.25 101 SER A C 1
ATOM 809 O O . SER A 1 101 ? -3.225 9.886 -9.322 1.00 94.25 101 SER A O 1
ATOM 811 N N . GLY A 1 102 ? -2.571 9.891 -11.474 1.00 93.00 102 GLY A N 1
ATOM 812 C CA . GLY A 1 102 ? -1.531 10.908 -11.307 1.00 93.00 102 GLY A CA 1
ATOM 813 C C . GLY A 1 102 ? -0.177 10.314 -10.922 1.00 93.00 102 GLY A C 1
ATOM 814 O O . GLY A 1 102 ? 0.201 9.236 -11.394 1.00 93.00 102 GLY A O 1
ATOM 815 N N . GLU A 1 103 ? 0.590 11.048 -10.125 1.00 94.62 103 GLU A N 1
ATOM 816 C CA . GLU A 1 103 ? 1.905 10.627 -9.640 1.00 94.62 103 GLU A CA 1
ATOM 817 C C . GLU A 1 103 ? 1.785 9.955 -8.273 1.00 94.62 103 GLU A C 1
ATOM 819 O O . GLU A 1 103 ? 0.966 10.349 -7.443 1.00 94.62 103 GLU A O 1
ATOM 824 N N . LEU A 1 104 ? 2.589 8.912 -8.058 1.00 97.38 104 LEU A N 1
ATOM 825 C CA . LEU A 1 104 ? 2.728 8.326 -6.728 1.00 97.38 104 LEU A CA 1
ATOM 826 C C . LEU A 1 104 ? 3.472 9.320 -5.823 1.00 97.38 104 LEU A C 1
ATOM 828 O O . LEU A 1 104 ? 4.330 10.055 -6.322 1.00 97.38 104 LEU A O 1
ATOM 832 N N . PRO A 1 105 ? 3.166 9.350 -4.516 1.00 96.31 105 PRO A N 1
ATOM 833 C CA . PRO A 1 105 ? 3.836 10.255 -3.593 1.00 96.31 105 PRO A CA 1
ATOM 834 C C . PRO A 1 105 ? 5.339 9.964 -3.541 1.00 96.31 105 PRO A C 1
ATOM 836 O O . PRO A 1 105 ? 5.770 8.817 -3.643 1.00 96.31 105 PRO A O 1
ATOM 839 N N . SER A 1 106 ? 6.138 11.019 -3.397 1.00 96.06 106 SER A N 1
ATOM 840 C CA . SER A 1 106 ? 7.600 10.956 -3.343 1.00 96.06 106 SER A CA 1
ATOM 841 C C . SER A 1 106 ? 8.132 12.002 -2.367 1.00 96.06 106 SER A C 1
ATOM 843 O O . SER A 1 106 ? 7.556 13.079 -2.219 1.00 96.06 106 SER A O 1
ATOM 845 N N . VAL A 1 107 ? 9.244 11.680 -1.707 1.00 96.44 107 VAL A N 1
ATOM 846 C CA . VAL A 1 107 ? 9.946 12.548 -0.745 1.00 96.44 107 VAL A CA 1
ATOM 847 C C . VAL A 1 107 ? 11.331 12.975 -1.234 1.00 96.44 107 VAL A C 1
ATOM 849 O O . VAL A 1 107 ? 12.009 13.763 -0.570 1.00 96.44 107 VAL A O 1
ATOM 852 N N . LYS A 1 108 ? 11.766 12.477 -2.397 1.00 93.88 108 LYS A N 1
ATOM 853 C CA . LYS A 1 108 ? 13.111 12.676 -2.953 1.00 93.88 108 LYS A CA 1
ATOM 854 C C . LYS A 1 108 ? 13.552 14.140 -2.992 1.00 93.88 108 LYS A C 1
ATOM 856 O O . LYS A 1 108 ? 14.705 14.429 -2.682 1.00 93.88 108 LYS A O 1
ATOM 861 N N . ASN A 1 109 ? 12.632 15.045 -3.321 1.00 94.38 109 ASN A N 1
ATOM 862 C CA . ASN A 1 109 ? 12.910 16.474 -3.496 1.00 94.38 109 ASN A CA 1
ATOM 863 C C . ASN A 1 109 ? 12.515 17.339 -2.288 1.00 94.38 109 ASN A C 1
ATOM 865 O O . ASN A 1 109 ? 12.615 18.557 -2.372 1.00 94.38 109 ASN A O 1
ATOM 869 N N . LEU A 1 110 ? 12.060 16.726 -1.192 1.00 96.44 110 LEU A N 1
ATOM 870 C CA . LEU A 1 110 ? 11.658 17.435 0.019 1.00 96.44 110 LEU A CA 1
ATOM 871 C C . LEU A 1 110 ? 12.838 17.571 0.981 1.00 96.44 110 LEU A C 1
ATOM 873 O O . LEU A 1 110 ? 13.588 16.609 1.195 1.00 96.44 110 LEU A O 1
ATOM 877 N N . ASN A 1 111 ? 12.964 18.739 1.602 1.00 97.50 111 ASN A N 1
ATOM 878 C CA . ASN A 1 111 ? 13.855 18.956 2.736 1.00 97.50 111 ASN A CA 1
ATOM 879 C C . ASN A 1 111 ? 13.294 18.286 4.018 1.00 97.50 111 ASN A C 1
ATOM 881 O O . ASN A 1 111 ? 12.148 17.835 4.025 1.00 97.50 111 ASN A O 1
ATOM 885 N N . PRO A 1 112 ? 14.069 18.179 5.114 1.00 97.12 112 PRO A N 1
ATOM 886 C CA . PRO A 1 112 ? 13.619 17.482 6.323 1.00 97.12 112 PRO A CA 1
ATOM 887 C C . PRO A 1 112 ? 12.313 18.009 6.942 1.00 97.12 112 PRO A C 1
ATOM 889 O O . PRO A 1 112 ? 11.497 17.205 7.385 1.00 97.12 112 PRO A O 1
ATOM 892 N N . GLU A 1 113 ? 12.088 19.326 6.954 1.00 97.94 113 GLU A N 1
ATOM 893 C CA . GLU A 1 113 ? 10.856 19.918 7.498 1.00 97.94 113 GLU A CA 1
ATOM 894 C C . GLU A 1 113 ? 9.658 19.627 6.592 1.00 97.94 113 GLU A C 1
ATOM 896 O O . GLU A 1 113 ? 8.590 19.256 7.072 1.00 97.94 113 GLU A O 1
ATOM 901 N N . GLU A 1 114 ? 9.849 19.711 5.275 1.00 98.00 114 GLU A N 1
ATOM 902 C CA . GLU A 1 114 ? 8.820 19.356 4.294 1.00 98.00 114 GLU A CA 1
ATOM 903 C C . GLU A 1 114 ? 8.449 17.868 4.368 1.00 98.00 114 GLU A C 1
ATOM 905 O O . GLU A 1 114 ? 7.274 17.522 4.257 1.00 98.00 114 GLU A O 1
ATOM 910 N N . ARG A 1 115 ? 9.429 16.981 4.595 1.00 97.38 115 ARG A N 1
ATOM 911 C CA . ARG A 1 115 ? 9.183 15.542 4.795 1.00 97.38 115 ARG A CA 1
ATOM 912 C C . ARG A 1 115 ? 8.357 15.283 6.046 1.00 97.38 115 ARG A C 1
ATOM 914 O O . ARG A 1 115 ? 7.380 14.546 5.967 1.00 97.38 115 ARG A O 1
ATOM 921 N N . LEU A 1 116 ? 8.717 15.914 7.164 1.00 97.69 116 LEU A N 1
ATOM 922 C CA . LEU A 1 116 ? 7.985 15.780 8.422 1.00 97.69 116 LEU A CA 1
ATOM 923 C C . LEU A 1 116 ? 6.547 16.304 8.295 1.00 97.69 116 LEU A C 1
ATOM 925 O O . LEU A 1 116 ? 5.606 15.634 8.713 1.00 97.69 116 LEU A O 1
ATOM 929 N N . ALA A 1 117 ? 6.366 17.472 7.673 1.00 98.19 117 ALA A N 1
ATOM 930 C CA . ALA A 1 117 ? 5.041 18.036 7.436 1.00 98.19 117 ALA A CA 1
ATOM 931 C C . ALA A 1 117 ? 4.187 17.120 6.545 1.00 98.19 117 ALA A C 1
ATOM 933 O O . ALA A 1 117 ? 3.003 16.912 6.814 1.00 98.19 117 ALA A O 1
ATOM 934 N N . PHE A 1 118 ? 4.789 16.532 5.508 1.00 97.88 118 PHE A N 1
ATOM 935 C CA . PHE A 1 118 ? 4.102 15.593 4.625 1.00 97.88 118 PHE A CA 1
ATOM 936 C C . PHE A 1 118 ? 3.740 14.277 5.334 1.00 97.88 118 PHE A C 1
ATOM 938 O O . PHE A 1 118 ? 2.642 13.752 5.147 1.00 97.88 118 PHE A O 1
ATOM 945 N N . GLU A 1 119 ? 4.625 13.765 6.192 1.00 97.81 119 GLU A N 1
ATOM 946 C CA . GLU A 1 119 ? 4.351 12.621 7.065 1.00 97.81 119 GLU A CA 1
ATOM 947 C C . GLU A 1 119 ? 3.146 12.868 7.975 1.00 97.81 119 GLU A C 1
ATOM 949 O O . GLU A 1 119 ? 2.216 12.055 8.010 1.00 97.81 119 GLU A O 1
ATOM 954 N N . GLU A 1 120 ? 3.136 14.003 8.675 1.00 98.12 120 GLU A N 1
ATOM 955 C CA . GLU A 1 120 ? 2.047 14.380 9.573 1.00 98.12 120 GLU A CA 1
ATOM 956 C C . GLU A 1 120 ? 0.725 14.538 8.814 1.00 98.12 120 GLU A C 1
ATOM 958 O O . GLU A 1 120 ? -0.308 14.003 9.227 1.00 98.12 120 GLU A O 1
ATOM 963 N N . GLU A 1 121 ? 0.757 15.202 7.658 1.00 98.19 121 GLU A N 1
ATOM 964 C CA . GLU A 1 121 ? -0.419 15.377 6.817 1.00 98.19 121 GLU A CA 1
ATOM 965 C C . GLU A 1 121 ? -1.010 14.034 6.365 1.00 98.19 121 GLU A C 1
ATOM 967 O O . GLU A 1 121 ? -2.225 13.829 6.468 1.00 98.19 121 GLU A O 1
ATOM 972 N N . ASN A 1 122 ? -0.173 13.093 5.920 1.00 98.06 122 ASN A N 1
ATOM 973 C CA . ASN A 1 122 ? -0.626 11.761 5.528 1.00 98.06 122 ASN A CA 1
ATOM 974 C C . ASN A 1 122 ? -1.312 11.038 6.695 1.00 98.06 122 ASN A C 1
ATOM 976 O O . ASN A 1 122 ? -2.395 10.469 6.515 1.00 98.06 122 ASN A O 1
ATOM 980 N N . VAL A 1 123 ? -0.740 11.101 7.903 1.00 98.25 123 VAL A N 1
ATOM 981 C CA . VAL A 1 123 ? -1.338 10.499 9.105 1.00 98.25 123 VAL A CA 1
ATOM 982 C C . VAL A 1 123 ? -2.698 11.128 9.408 1.00 98.25 123 VAL A C 1
ATOM 984 O O . VAL A 1 123 ? -3.689 10.409 9.561 1.00 98.25 123 VAL A O 1
ATOM 987 N N . VAL A 1 124 ? -2.786 12.460 9.440 1.00 98.38 124 VAL A N 1
ATOM 988 C CA . VAL A 1 124 ? -4.036 13.180 9.729 1.00 98.38 124 VAL A CA 1
ATOM 989 C C . VAL A 1 124 ? -5.117 12.848 8.696 1.00 98.38 124 VAL A C 1
ATOM 991 O O . VAL A 1 124 ? -6.255 12.543 9.071 1.00 98.38 124 VAL A O 1
ATOM 994 N N . ARG A 1 125 ? -4.779 12.838 7.400 1.00 98.25 125 ARG A N 1
ATOM 995 C CA . ARG A 1 125 ? -5.713 12.475 6.320 1.00 98.25 125 ARG A CA 1
ATOM 996 C C . ARG A 1 125 ? -6.220 11.038 6.473 1.00 98.25 125 ARG A C 1
ATOM 998 O O . ARG A 1 125 ? -7.430 10.812 6.396 1.00 98.25 125 ARG A O 1
ATOM 1005 N N . CYS A 1 126 ? -5.342 10.084 6.784 1.00 98.31 126 CYS A N 1
ATOM 1006 C CA . CYS A 1 126 ? -5.723 8.688 7.016 1.00 98.31 126 CYS A CA 1
ATOM 1007 C C . CYS A 1 126 ? -6.640 8.515 8.237 1.00 98.31 126 CYS A C 1
ATOM 1009 O O . CYS A 1 126 ? -7.634 7.783 8.175 1.00 98.31 126 CYS A O 1
ATOM 1011 N N . LEU A 1 127 ? -6.353 9.206 9.345 1.00 97.81 127 LEU A N 1
ATOM 1012 C CA . LEU A 1 127 ? -7.196 9.171 10.543 1.00 97.81 127 LEU A CA 1
ATOM 1013 C C . LEU A 1 127 ? -8.583 9.772 10.274 1.00 97.81 127 LEU A C 1
ATOM 1015 O O . LEU A 1 127 ? -9.593 9.212 10.706 1.00 97.81 127 LEU A O 1
ATOM 1019 N N . ASN A 1 128 ? -8.652 10.873 9.523 1.00 98.06 128 ASN A N 1
ATOM 1020 C CA . ASN A 1 128 ? -9.917 11.495 9.126 1.00 98.06 128 ASN A CA 1
ATOM 1021 C C . ASN A 1 128 ? -10.735 10.597 8.188 1.00 98.06 128 ASN A C 1
ATOM 1023 O O . ASN A 1 128 ? -11.951 10.464 8.362 1.00 98.06 128 ASN A O 1
ATOM 1027 N N . TYR A 1 129 ? -10.088 9.933 7.226 1.00 98.25 129 TYR A N 1
ATOM 1028 C CA . TYR A 1 129 ? -10.751 8.941 6.380 1.00 98.25 129 TYR A 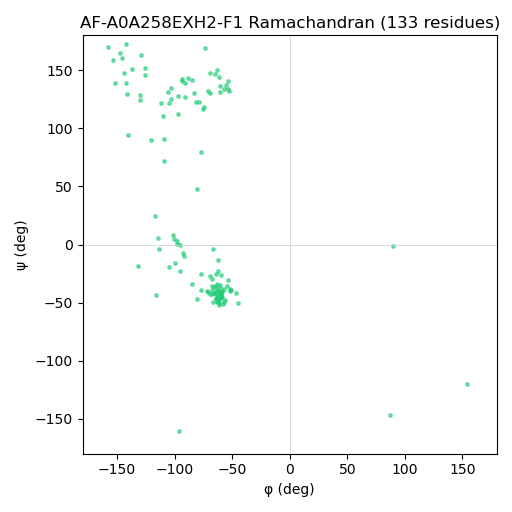CA 1
ATOM 1029 C C . TYR A 1 129 ? -11.311 7.786 7.216 1.00 98.25 129 TYR A C 1
ATOM 1031 O O . TYR A 1 129 ? -12.483 7.434 7.084 1.00 98.25 129 TYR A O 1
ATOM 1039 N N . SER A 1 130 ? -10.505 7.248 8.135 1.00 96.12 130 SER A N 1
ATOM 1040 C CA . SER A 1 130 ? -10.904 6.131 8.997 1.00 96.12 130 SER A CA 1
ATOM 1041 C C . SER A 1 130 ? -12.164 6.456 9.802 1.00 96.12 130 SER A C 1
ATOM 1043 O O . SER A 1 130 ? -13.134 5.707 9.739 1.00 96.12 130 SER A O 1
ATOM 1045 N N . LYS A 1 131 ? -12.191 7.620 10.466 1.00 95.88 131 LYS A N 1
ATOM 1046 C CA . LYS A 1 131 ? -13.339 8.092 11.263 1.00 95.88 131 LYS A CA 1
ATOM 1047 C C . LYS A 1 131 ? -14.611 8.349 10.454 1.00 95.88 131 LYS A C 1
ATOM 1049 O O . LYS A 1 131 ? -15.688 8.390 11.028 1.00 95.88 131 LYS A O 1
ATOM 1054 N N . SER A 1 132 ? -14.490 8.644 9.160 1.00 96.25 132 SER A N 1
ATOM 1055 C CA . SER A 1 132 ? -15.630 9.078 8.341 1.00 96.25 132 SER A CA 1
ATOM 1056 C C . SER A 1 132 ? -16.156 8.003 7.395 1.00 96.25 132 SER A C 1
ATOM 1058 O O . SER A 1 132 ? -17.272 8.140 6.887 1.00 96.25 132 SER A O 1
ATOM 1060 N N . LYS A 1 133 ? -15.354 6.973 7.092 1.00 96.69 133 LYS A N 1
ATOM 1061 C CA . LYS A 1 133 ? -15.664 5.975 6.057 1.00 96.69 133 LYS A CA 1
ATOM 1062 C C . LYS A 1 133 ? -15.484 4.523 6.488 1.00 96.69 133 LYS A C 1
ATOM 1064 O O . LYS A 1 133 ? -16.002 3.671 5.765 1.00 96.69 133 LYS A O 1
ATOM 1069 N N . LEU A 1 134 ? -14.742 4.245 7.564 1.00 93.50 134 LEU A N 1
ATOM 1070 C CA . LEU A 1 134 ? -14.401 2.878 7.977 1.00 93.50 134 LEU A CA 1
ATOM 1071 C C . LEU A 1 134 ? -14.993 2.488 9.336 1.00 93.50 134 LEU A C 1
ATOM 1073 O O . LEU A 1 134 ? -15.472 1.364 9.460 1.00 93.50 134 LEU A O 1
ATOM 1077 N N . LEU A 1 135 ? -14.930 3.382 10.328 1.00 87.94 135 LEU A N 1
ATOM 1078 C CA . LEU A 1 135 ? -15.371 3.149 11.709 1.00 87.94 135 LEU A CA 1
ATOM 1079 C C . LEU A 1 135 ? -16.620 3.958 12.064 1.00 87.94 135 LEU A C 1
ATOM 1081 O O . LEU A 1 135 ? -16.769 5.070 11.510 1.00 87.94 135 LEU A O 1
#

Foldseek 3Di:
DVLLVCLLPAQEDEDWFWAWAADDQGIWIFTAAPPQHDDPLQVSLVSNCVNPVPYYYHYDGDQAATDDQRVNDPVNCPPPPDDDPVVSVVVRVCRVVGHGDDDGHHCVPPDPVRSVVVSVVSVVSNVVCCVPPHD

Mean predicted aligned error: 3.22 Å

Nearest PDB structures (foldseek):
  4q7i-assembly1_A  TM=5.725E-01  e=5.379E-02  Escherichia coli K-12
  4pgl-assembly2_D  TM=5.768E-01  e=2.989E-01  Pseudomonas cichorii
  4pfh-assembly1_B  TM=6.022E-01  e=2.805E-01  Pseudomonas cichorii
  7x7w-assembly1_B-2  TM=4.022E-01  e=9.990E-01  Clostridia bacterium
  8cqb-assembly1_B  TM=1.981E-01  e=6.405E-01  Homo sapiens